Protein AF-A0A1W9R4V8-F1 (afdb_monomer_lite)

pLDDT: mean 76.92, std 10.54, range [55.56, 92.88]

Sequence (60 aa):
MKKITILILFLQLFLFSTKGQVKIDSAVNFIAPTPYGDTIDLYSYLDDGKYVLIEFFRTT

Secondary structure (DSSP, 8-state):
-HHHHHHHHHHHHHH---TT---GGGSPP-EEE-TTS-EEEHHHHHHTT-----------

Structure (mmCIF, N/CA/C/O backbone):
data_AF-A0A1W9R4V8-F1
#
_entry.id   AF-A0A1W9R4V8-F1
#
loop_
_atom_site.group_PDB
_atom_site.id
_atom_site.type_symbol
_atom_site.label_atom_id
_atom_site.label_alt_id
_atom_site.label_comp_id
_atom_site.label_asym_id
_atom_site.label_entity_id
_atom_site.label_seq_id
_atom_site.pdbx_PDB_ins_code
_atom_site.Cartn_x
_atom_site.Cartn_y
_atom_site.Cartn_z
_atom_site.occupancy
_atom_site.B_iso_or_equiv
_atom_site.auth_seq_id
_atom_site.auth_comp_id
_atom_site.auth_asym_id
_atom_site.auth_atom_id
_atom_site.pdbx_PDB_model_num
ATOM 1 N N . MET A 1 1 ? -16.651 -13.728 40.756 1.00 56.44 1 MET A N 1
ATOM 2 C CA . MET A 1 1 ? -16.264 -12.449 40.112 1.00 56.44 1 MET A CA 1
ATOM 3 C C . MET A 1 1 ? -15.343 -12.631 38.901 1.00 56.44 1 MET A C 1
ATOM 5 O O . MET A 1 1 ? -15.627 -12.030 37.881 1.00 56.44 1 MET A O 1
ATOM 9 N N . LYS A 1 2 ? -14.334 -13.521 38.939 1.00 62.75 2 LYS A N 1
ATOM 10 C CA . LYS A 1 2 ? -13.400 -13.778 37.811 1.00 62.75 2 LYS A CA 1
ATOM 11 C C . LYS A 1 2 ? -14.066 -14.068 36.447 1.00 62.75 2 LYS A C 1
ATOM 13 O O . LYS A 1 2 ? -13.574 -13.623 35.420 1.00 62.75 2 LYS A O 1
ATOM 18 N N . LYS A 1 3 ? -15.208 -14.771 36.438 1.00 71.19 3 LYS A N 1
ATOM 19 C CA . LYS A 1 3 ? -15.957 -15.114 35.210 1.00 71.19 3 LYS A CA 1
ATOM 20 C C . LYS A 1 3 ? -16.561 -13.890 34.500 1.00 71.19 3 LYS A C 1
ATOM 22 O O . LYS A 1 3 ? -16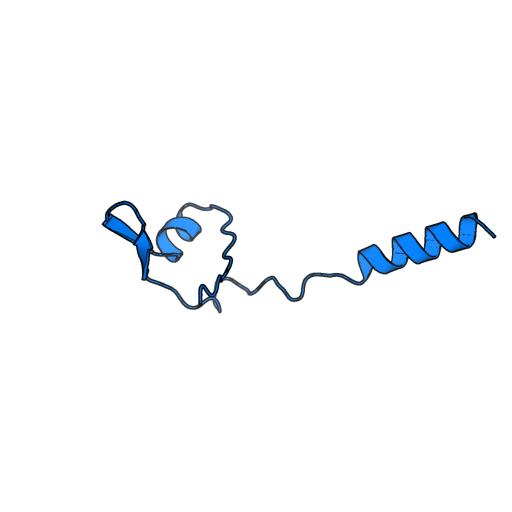.615 -13.864 33.280 1.00 71.19 3 LYS A O 1
ATOM 27 N N . ILE A 1 4 ? -16.972 -12.873 35.262 1.00 81.31 4 ILE A N 1
ATOM 28 C CA . ILE A 1 4 ? -17.545 -11.631 34.717 1.00 81.31 4 ILE A CA 1
ATOM 29 C C . ILE A 1 4 ? -16.434 -10.774 34.104 1.00 81.31 4 ILE A C 1
ATOM 31 O O . ILE A 1 4 ? -16.603 -10.220 33.026 1.00 81.31 4 ILE A O 1
ATOM 35 N N . THR A 1 5 ? -15.265 -10.736 34.744 1.00 78.88 5 THR A N 1
ATOM 36 C CA . THR A 1 5 ? -14.097 -10.001 34.245 1.00 78.88 5 THR A CA 1
ATOM 37 C C . THR A 1 5 ? -13.623 -10.523 32.886 1.00 78.88 5 THR A C 1
ATOM 39 O O . THR A 1 5 ? -13.318 -9.731 32.002 1.00 78.88 5 THR A O 1
ATOM 42 N N . ILE A 1 6 ? -13.623 -11.846 32.688 1.00 82.62 6 ILE A N 1
ATOM 43 C CA . ILE A 1 6 ? -13.243 -12.468 31.409 1.00 82.62 6 ILE A CA 1
ATOM 44 C C . ILE A 1 6 ? -14.255 -12.130 30.307 1.00 82.62 6 ILE A C 1
ATOM 46 O O . ILE A 1 6 ? -13.855 -11.823 29.188 1.00 82.62 6 ILE A O 1
ATOM 50 N N . LEU A 1 7 ? -15.553 -12.126 30.625 1.00 83.56 7 LEU A N 1
ATOM 51 C CA . LEU A 1 7 ? -16.603 -11.773 29.667 1.00 83.56 7 LEU A CA 1
ATOM 52 C C . LEU A 1 7 ? -16.493 -10.311 29.209 1.00 83.56 7 LEU A C 1
ATOM 54 O O . LEU A 1 7 ? -16.618 -10.029 28.021 1.00 83.56 7 LEU A O 1
ATOM 58 N N . ILE A 1 8 ? -16.212 -9.395 30.140 1.00 83.38 8 ILE A N 1
ATOM 59 C CA . ILE A 1 8 ? -16.016 -7.971 29.835 1.00 83.38 8 ILE A CA 1
ATOM 60 C C . ILE A 1 8 ? -14.784 -7.774 28.943 1.00 83.38 8 ILE A C 1
ATOM 62 O O . ILE A 1 8 ? -14.853 -7.026 27.971 1.00 83.38 8 ILE A O 1
ATOM 66 N N . LEU A 1 9 ? -13.683 -8.480 29.223 1.00 79.94 9 LEU A N 1
ATOM 67 C CA . LEU A 1 9 ? -12.469 -8.413 28.406 1.00 79.94 9 LEU A CA 1
ATOM 68 C C . LEU A 1 9 ? -12.715 -8.929 26.979 1.00 79.94 9 LEU A C 1
ATOM 70 O O . LEU A 1 9 ? -12.271 -8.317 26.012 1.00 79.94 9 LEU A O 1
ATOM 74 N N . PHE A 1 10 ? -13.471 -10.019 26.839 1.00 78.62 10 PHE A N 1
ATOM 75 C CA . PHE A 1 10 ? -13.828 -10.570 25.533 1.00 78.62 10 PHE A CA 1
ATOM 76 C C . PHE A 1 10 ? -14.719 -9.604 24.740 1.00 78.62 10 PHE A C 1
ATOM 78 O O . PHE A 1 10 ? -14.510 -9.409 23.547 1.00 78.62 10 PHE A O 1
ATOM 85 N N . LEU A 1 11 ? -15.663 -8.930 25.407 1.00 77.88 11 LEU A N 1
ATOM 86 C CA . LEU A 1 11 ? -16.561 -7.961 24.776 1.00 77.88 11 LEU A CA 1
ATOM 87 C C . LEU A 1 11 ? -15.818 -6.719 24.258 1.00 77.88 11 LEU A C 1
ATOM 89 O O . LEU A 1 11 ? -16.181 -6.181 23.215 1.00 77.88 11 LEU A O 1
ATOM 93 N N . GLN A 1 12 ? -14.750 -6.291 24.938 1.00 74.00 12 GLN A N 1
ATOM 94 C CA . GLN A 1 12 ? -13.913 -5.183 24.471 1.00 74.00 12 GLN A CA 1
ATOM 95 C C . GLN A 1 12 ? -13.173 -5.519 23.172 1.00 74.00 12 GLN A C 1
ATOM 97 O O . GLN A 1 12 ? -13.070 -4.652 22.312 1.00 74.00 12 GLN A O 1
ATOM 102 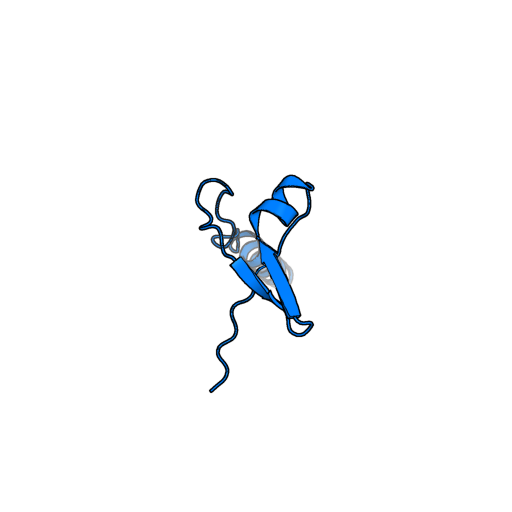N N . LEU A 1 13 ? -12.745 -6.770 22.970 1.00 67.62 13 LEU A N 1
ATOM 103 C CA . LEU A 1 13 ? -12.071 -7.197 21.736 1.00 67.62 13 LEU A CA 1
ATOM 104 C C . LEU A 1 13 ? -12.995 -7.162 20.504 1.00 67.62 13 LEU A C 1
ATOM 106 O O . LEU A 1 13 ? -12.527 -6.870 19.407 1.00 67.62 13 LEU A O 1
ATOM 110 N N . PHE A 1 14 ? -14.303 -7.386 20.672 1.00 63.41 14 PHE A N 1
ATOM 111 C CA . PHE A 1 14 ? -15.279 -7.302 19.573 1.00 63.41 14 PHE A CA 1
ATOM 112 C C . PHE A 1 14 ? -15.657 -5.868 19.185 1.00 63.41 14 PHE A C 1
ATOM 114 O O . PHE A 1 14 ? -16.093 -5.631 18.060 1.00 63.41 14 PHE A O 1
ATOM 121 N N . LEU A 1 15 ? -15.490 -4.900 20.091 1.00 61.88 15 LEU A N 1
ATOM 122 C CA . LEU A 1 15 ? -15.838 -3.499 19.835 1.00 61.88 15 LEU A CA 1
ATOM 123 C C . LEU A 1 15 ? -14.773 -2.752 19.015 1.00 61.88 15 LEU A C 1
ATOM 125 O O . LEU A 1 15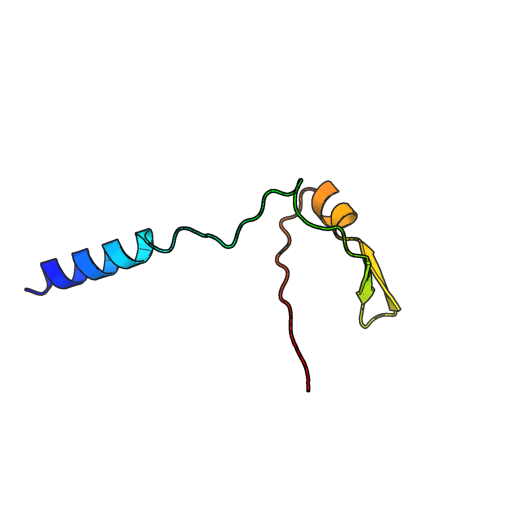 ? -15.060 -1.683 18.481 1.00 61.88 15 LEU A O 1
ATOM 129 N N . PHE A 1 16 ? -13.583 -3.330 18.825 1.00 58.88 16 PHE A N 1
ATOM 130 C CA . PHE A 1 16 ? -12.545 -2.806 17.928 1.00 58.88 16 PHE A CA 1
ATOM 131 C C . PHE A 1 16 ? -12.727 -3.260 16.470 1.00 58.88 16 PHE A C 1
ATOM 133 O O . PHE A 1 16 ? -11.750 -3.524 15.770 1.00 58.88 16 PHE A O 1
ATOM 140 N N . SER A 1 17 ? -13.969 -3.335 15.981 1.00 55.56 17 SER A N 1
ATOM 141 C CA . SER A 1 17 ? -14.249 -3.537 14.555 1.00 55.56 17 SER A CA 1
ATOM 142 C C . SER A 1 17 ? -13.808 -2.301 13.753 1.00 55.56 17 SER A C 1
ATOM 144 O O . SER A 1 17 ? -14.536 -1.332 13.555 1.00 55.56 17 SER A O 1
ATOM 146 N N . THR A 1 18 ? -12.522 -2.311 13.408 1.00 57.47 18 THR A N 1
ATOM 147 C CA . THR A 1 18 ? -11.900 -1.873 12.154 1.00 57.47 18 THR A CA 1
ATOM 148 C C . THR A 1 18 ? -12.597 -0.735 11.402 1.00 57.47 18 THR A C 1
ATOM 150 O O . THR A 1 18 ? -13.109 -0.924 10.303 1.00 57.47 18 THR A O 1
ATOM 153 N N . LYS A 1 19 ? -12.479 0.496 11.911 1.00 56.53 19 LYS A N 1
ATOM 154 C CA . LYS A 1 19 ? -12.615 1.711 11.080 1.00 56.53 19 LYS A CA 1
ATOM 155 C C . LYS A 1 19 ? -11.387 1.989 10.191 1.00 56.53 19 LYS A C 1
ATOM 157 O O . LYS A 1 19 ? -11.322 3.031 9.556 1.00 56.53 19 LYS A O 1
ATOM 162 N N . GLY A 1 20 ? -10.405 1.083 10.173 1.00 58.28 20 GLY A N 1
ATOM 163 C CA . GLY A 1 20 ? -9.160 1.227 9.410 1.00 58.28 20 GLY A CA 1
ATOM 164 C C . GLY A 1 20 ? -9.181 0.612 8.009 1.00 58.28 20 GLY A C 1
ATOM 165 O O . GLY A 1 20 ? -8.200 0.751 7.291 1.00 58.28 20 GLY A O 1
ATOM 166 N N . GLN A 1 21 ? -10.254 -0.080 7.615 1.00 60.00 21 GLN A N 1
ATOM 167 C CA . GLN A 1 21 ? -10.365 -0.643 6.268 1.00 60.00 21 GLN A CA 1
ATOM 168 C C . GLN A 1 21 ? -11.200 0.288 5.394 1.00 60.00 21 GLN A C 1
ATOM 170 O O . GLN A 1 21 ? -12.390 0.490 5.630 1.00 60.00 21 GLN A O 1
ATOM 175 N N . VAL A 1 22 ? -10.547 0.871 4.397 1.00 64.94 22 VAL A N 1
ATOM 176 C CA . VAL A 1 22 ? -11.168 1.698 3.364 1.00 64.94 22 VAL A CA 1
ATOM 177 C C . VAL A 1 22 ? -11.389 0.808 2.143 1.00 64.94 22 VAL A C 1
ATOM 179 O O . VAL A 1 22 ? -10.554 -0.047 1.843 1.00 64.94 22 VAL A O 1
ATOM 182 N N . LYS A 1 23 ? -12.529 0.952 1.459 1.00 68.06 23 LYS A N 1
ATOM 183 C CA . LYS A 1 23 ? -12.763 0.201 0.221 1.00 68.06 23 LYS A CA 1
ATOM 184 C C . LYS A 1 23 ? -11.759 0.648 -0.842 1.00 68.06 23 LYS A C 1
ATOM 186 O O . LYS A 1 23 ? -11.440 1.831 -0.939 1.00 68.06 23 LYS A O 1
ATOM 191 N N . ILE A 1 24 ? -11.290 -0.302 -1.645 1.00 65.19 24 ILE A N 1
ATOM 192 C CA . ILE A 1 24 ? -10.250 -0.081 -2.656 1.00 65.19 24 ILE A CA 1
ATOM 193 C C . ILE A 1 24 ? -10.600 1.018 -3.673 1.00 65.19 24 ILE A C 1
ATOM 195 O O . ILE A 1 24 ? -9.725 1.760 -4.091 1.00 65.19 24 ILE A O 1
ATOM 199 N N . ASP A 1 25 ? -11.886 1.187 -3.987 1.00 68.81 25 ASP A N 1
ATOM 200 C CA . ASP A 1 25 ? -12.423 2.228 -4.875 1.00 68.81 25 ASP A CA 1
ATOM 201 C C . ASP A 1 25 ? -12.296 3.658 -4.318 1.00 68.81 25 ASP A C 1
ATOM 203 O O . ASP A 1 25 ? -12.459 4.631 -5.051 1.00 68.81 25 ASP A O 1
ATOM 207 N N . SER A 1 26 ? -11.991 3.788 -3.027 1.00 69.12 26 SER A N 1
ATOM 208 C CA . SER A 1 26 ? -11.801 5.063 -2.332 1.00 6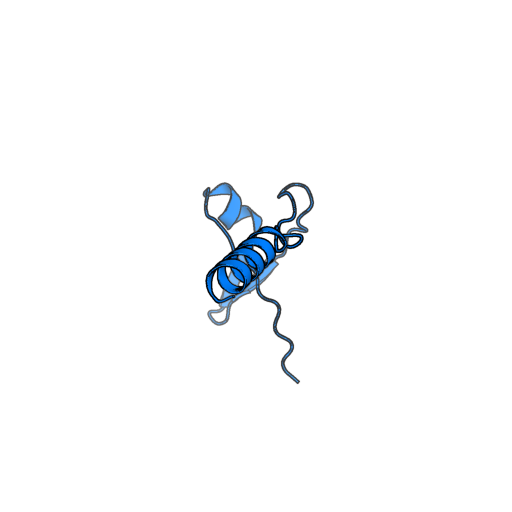9.12 26 SER A CA 1
ATOM 209 C C . SER A 1 26 ? -10.366 5.297 -1.854 1.00 69.12 26 SER A C 1
ATOM 211 O O . SER A 1 26 ? -10.067 6.374 -1.333 1.00 69.12 26 SER A O 1
ATOM 213 N N . ALA A 1 27 ? -9.464 4.328 -2.040 1.00 70.19 27 ALA A N 1
ATOM 214 C CA . ALA A 1 27 ? -8.046 4.529 -1.778 1.00 70.19 27 ALA A CA 1
ATOM 215 C C . ALA A 1 27 ? -7.456 5.432 -2.871 1.00 70.19 27 ALA A C 1
ATOM 217 O O . ALA A 1 27 ? -7.625 5.174 -4.055 1.00 70.19 27 ALA A O 1
ATOM 218 N N . VAL A 1 28 ? -6.768 6.509 -2.491 1.00 76.12 28 VAL A N 1
ATOM 219 C CA . VAL A 1 28 ? -6.057 7.348 -3.465 1.00 76.12 28 VAL A CA 1
ATOM 220 C C . VAL A 1 28 ? -4.825 6.584 -3.934 1.00 76.12 28 VAL A C 1
ATOM 222 O O . VAL A 1 28 ? -4.010 6.176 -3.104 1.00 76.12 28 VAL A O 1
ATOM 225 N N . ASN A 1 29 ? -4.679 6.399 -5.249 1.00 80.81 29 ASN A N 1
ATOM 226 C CA . ASN A 1 29 ? -3.461 5.804 -5.781 1.00 80.81 29 ASN A CA 1
ATOM 227 C C . ASN A 1 29 ? -2.251 6.684 -5.441 1.00 80.81 29 ASN A C 1
ATOM 229 O O . ASN A 1 29 ? -2.312 7.909 -5.579 1.00 80.81 29 ASN A O 1
ATOM 233 N N . PHE A 1 30 ? -1.145 6.066 -5.038 1.00 81.38 30 PHE A N 1
ATOM 234 C CA . PHE A 1 30 ? 0.116 6.762 -4.838 1.00 81.38 30 PHE A CA 1
ATOM 235 C C . PHE A 1 30 ? 1.232 6.091 -5.622 1.00 81.38 30 PHE A C 1
ATOM 237 O O . PHE A 1 30 ? 1.289 4.870 -5.764 1.00 81.38 30 PHE A O 1
ATOM 244 N N . ILE A 1 31 ? 2.141 6.941 -6.082 1.00 90.38 31 ILE A N 1
ATOM 245 C CA . ILE A 1 31 ? 3.377 6.559 -6.740 1.00 90.38 31 ILE A CA 1
ATOM 246 C C . ILE A 1 31 ? 4.500 7.035 -5.822 1.00 90.38 31 ILE A C 1
ATOM 248 O O . ILE A 1 31 ? 4.618 8.236 -5.569 1.00 90.38 31 ILE A O 1
ATOM 252 N N . ALA A 1 32 ? 5.279 6.104 -5.275 1.00 86.50 32 ALA A N 1
ATOM 253 C CA . ALA A 1 32 ? 6.322 6.407 -4.297 1.00 86.50 32 ALA A CA 1
ATOM 254 C C . ALA A 1 32 ? 7.670 5.783 -4.692 1.00 86.50 32 ALA A C 1
ATOM 256 O O . ALA A 1 32 ? 7.706 4.616 -5.091 1.00 86.50 32 ALA A O 1
ATOM 257 N N . PRO A 1 33 ? 8.788 6.522 -4.566 1.00 91.88 33 PRO A N 1
ATOM 258 C CA . PRO A 1 33 ? 10.113 5.953 -4.755 1.00 91.88 33 PRO A CA 1
ATOM 259 C C . PRO A 1 33 ? 10.464 5.022 -3.592 1.00 91.88 33 PRO A C 1
ATOM 261 O O . PRO A 1 33 ? 10.173 5.296 -2.427 1.00 91.88 33 PRO A O 1
ATOM 264 N N . THR A 1 34 ? 11.131 3.925 -3.915 1.00 86.69 34 THR A N 1
ATOM 265 C CA . THR A 1 34 ? 11.699 2.998 -2.938 1.00 86.69 34 THR A CA 1
ATOM 266 C C . THR A 1 34 ? 13.112 3.432 -2.540 1.00 86.69 34 THR A C 1
ATOM 268 O O . THR A 1 34 ? 13.773 4.157 -3.289 1.00 86.69 34 THR A O 1
ATOM 271 N N . PRO A 1 35 ? 13.646 2.925 -1.415 1.00 88.38 35 PRO A N 1
ATOM 272 C CA . PRO A 1 35 ? 15.050 3.127 -1.050 1.00 88.38 35 PRO A CA 1
ATOM 273 C C . PRO A 1 35 ? 16.066 2.583 -2.071 1.00 88.38 35 PRO A C 1
ATOM 275 O O . PRO A 1 35 ? 17.243 2.921 -1.988 1.00 88.38 35 PRO A O 1
ATOM 278 N N . TYR A 1 36 ? 15.630 1.741 -3.014 1.00 92.88 36 TYR A N 1
ATOM 279 C CA . TYR A 1 36 ? 16.484 1.084 -4.006 1.00 92.88 36 TYR A CA 1
ATOM 280 C C . TYR A 1 36 ? 16.476 1.780 -5.376 1.00 92.88 36 TYR A C 1
ATOM 282 O O . TYR A 1 36 ? 17.173 1.340 -6.284 1.00 92.88 36 TYR A O 1
ATOM 290 N N . GLY A 1 37 ? 15.726 2.878 -5.525 1.00 89.69 37 GLY A N 1
ATOM 291 C CA . GLY A 1 37 ? 15.640 3.648 -6.771 1.00 89.69 37 GLY A CA 1
ATOM 292 C C . GLY A 1 37 ? 14.503 3.230 -7.707 1.00 89.69 37 GLY A C 1
ATOM 293 O O . GLY A 1 37 ? 14.220 3.948 -8.664 1.00 89.69 37 GLY A O 1
ATOM 294 N N . ASP A 1 38 ? 13.803 2.135 -7.408 1.00 91.00 38 ASP A N 1
ATOM 295 C CA . ASP A 1 38 ? 12.576 1.751 -8.110 1.00 91.00 38 ASP A CA 1
ATOM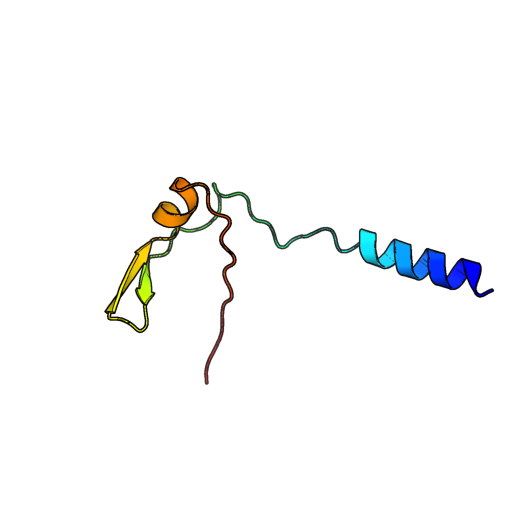 296 C C . ASP A 1 38 ? 11.384 2.593 -7.647 1.00 91.00 38 ASP A C 1
ATOM 298 O O . ASP A 1 38 ? 11.417 3.204 -6.577 1.00 91.00 38 ASP A O 1
ATOM 302 N N . THR A 1 39 ? 10.301 2.589 -8.423 1.00 92.75 39 THR A N 1
ATOM 303 C CA . THR A 1 39 ? 9.039 3.250 -8.067 1.00 92.75 39 THR A CA 1
ATOM 304 C C . THR A 1 39 ? 7.945 2.213 -7.838 1.00 92.75 39 THR A C 1
ATOM 306 O O . THR A 1 39 ? 7.793 1.288 -8.631 1.00 92.75 39 THR A O 1
ATOM 309 N N . ILE A 1 40 ? 7.174 2.379 -6.765 1.00 88.50 40 ILE A N 1
ATOM 310 C CA . ILE A 1 40 ? 5.994 1.569 -6.454 1.00 88.50 40 ILE A CA 1
ATOM 311 C C . ILE A 1 40 ? 4.736 2.346 -6.830 1.00 88.50 40 ILE A C 1
ATOM 313 O O . ILE A 1 40 ? 4.579 3.499 -6.431 1.00 88.50 40 ILE A O 1
ATOM 317 N N . ASP A 1 41 ? 3.841 1.675 -7.547 1.00 90.38 41 ASP A N 1
ATOM 318 C CA . ASP A 1 41 ? 2.457 2.075 -7.795 1.00 90.38 41 ASP A CA 1
ATOM 319 C C . ASP A 1 41 ? 1.530 1.159 -6.985 1.00 90.38 41 ASP A C 1
ATOM 321 O O . ASP A 1 41 ? 1.572 -0.060 -7.155 1.00 90.38 41 ASP A O 1
ATOM 325 N N . LEU A 1 42 ? 0.712 1.725 -6.093 1.00 83.00 42 LEU A N 1
ATOM 326 C CA . LEU A 1 42 ? -0.151 0.949 -5.196 1.00 83.00 42 LEU A CA 1
ATOM 327 C C . LEU A 1 42 ? -1.082 0.005 -5.969 1.00 83.00 42 LEU A C 1
ATOM 329 O O . LEU A 1 42 ? -1.260 -1.146 -5.563 1.00 83.00 42 LEU A O 1
ATOM 333 N N . TYR A 1 43 ? -1.674 0.473 -7.067 1.00 86.19 43 TYR A N 1
ATOM 334 C CA . TYR A 1 43 ? -2.657 -0.315 -7.812 1.00 86.19 43 TYR A CA 1
ATOM 335 C C . TYR A 1 43 ? -2.033 -1.527 -8.490 1.00 86.19 43 TYR A C 1
ATOM 33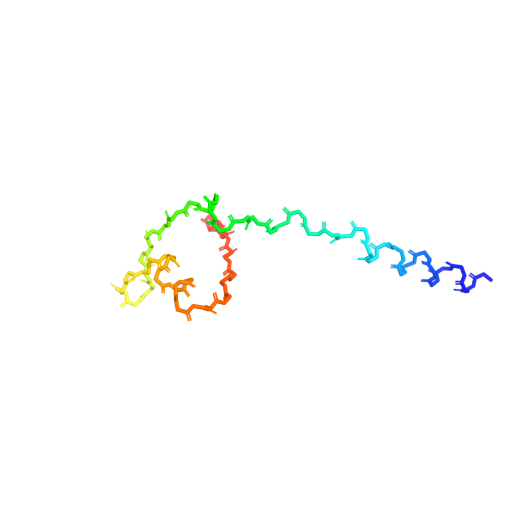7 O O . TYR A 1 43 ? -2.621 -2.601 -8.432 1.00 86.19 43 TYR A O 1
ATOM 345 N N . SER A 1 44 ? -0.793 -1.418 -8.966 1.00 86.56 44 SER A N 1
ATOM 346 C CA . SER A 1 44 ? -0.051 -2.568 -9.497 1.00 86.56 44 SER A CA 1
ATOM 347 C C . SER A 1 44 ? 0.075 -3.720 -8.480 1.00 86.56 44 SER A C 1
ATOM 349 O O . SER A 1 44 ? 0.002 -4.888 -8.850 1.00 86.56 44 SER A O 1
ATOM 351 N N . TYR A 1 45 ? 0.213 -3.426 -7.180 1.00 81.88 45 TYR A N 1
ATOM 352 C CA . TYR A 1 45 ? 0.270 -4.466 -6.139 1.00 81.88 45 TYR A CA 1
ATOM 353 C C . TYR A 1 45 ? -1.107 -5.026 -5.772 1.00 81.88 45 TYR A C 1
ATOM 355 O O . TYR A 1 45 ? -1.210 -6.191 -5.384 1.00 81.88 45 TYR A O 1
ATOM 363 N N . LEU A 1 46 ? -2.155 -4.210 -5.862 1.00 80.75 46 LEU A N 1
ATOM 364 C CA . LEU A 1 46 ? -3.521 -4.629 -5.558 1.00 80.75 46 LEU A CA 1
ATOM 365 C C . LEU A 1 46 ? -4.135 -5.456 -6.697 1.00 80.75 46 LEU A C 1
ATOM 367 O O . LEU A 1 46 ? -4.804 -6.451 -6.420 1.00 80.75 46 LEU A O 1
ATOM 371 N N . ASP A 1 47 ? -3.857 -5.096 -7.951 1.00 84.19 47 ASP A N 1
ATOM 372 C CA . ASP A 1 47 ? -4.301 -5.816 -9.153 1.00 84.19 47 ASP A CA 1
ATOM 373 C C . ASP A 1 47 ? -3.690 -7.224 -9.238 1.00 84.19 47 ASP A C 1
ATOM 375 O O . ASP A 1 47 ? -4.333 -8.163 -9.705 1.00 84.19 47 ASP A O 1
ATOM 379 N N . ASP A 1 48 ? -2.495 -7.407 -8.670 1.00 84.62 48 ASP A N 1
ATOM 380 C CA . ASP A 1 48 ? -1.855 -8.710 -8.449 1.00 84.62 48 ASP A CA 1
ATOM 381 C C . ASP A 1 48 ? -2.590 -9.599 -7.414 1.00 84.62 48 ASP A C 1
ATOM 383 O O . ASP A 1 48 ? -2.153 -10.717 -7.123 1.00 84.62 48 ASP A O 1
ATOM 387 N N . GLY A 1 49 ? -3.677 -9.114 -6.802 1.00 79.50 49 GLY A N 1
ATOM 388 C CA . GLY A 1 49 ? -4.454 -9.828 -5.786 1.00 79.50 49 GLY A CA 1
ATOM 389 C C . GLY A 1 49 ? -3.786 -9.886 -4.410 1.00 79.50 49 GLY A C 1
ATOM 390 O O . GLY A 1 49 ? -4.137 -10.736 -3.586 1.00 79.50 49 GLY A O 1
ATOM 391 N N . LYS A 1 50 ? -2.802 -9.017 -4.142 1.00 76.44 50 LYS A N 1
ATOM 392 C CA . LYS A 1 50 ? -2.073 -8.990 -2.866 1.00 76.44 50 LYS A CA 1
ATOM 393 C C . LYS A 1 50 ? -2.789 -8.102 -1.850 1.00 76.44 50 LYS A C 1
ATOM 395 O O . LYS A 1 50 ? -3.335 -7.053 -2.177 1.00 76.44 50 LYS A O 1
ATOM 400 N N . TYR A 1 51 ? -2.721 -8.497 -0.580 1.00 76.88 51 TYR A N 1
ATOM 401 C CA . TYR A 1 51 ? -3.094 -7.620 0.527 1.00 76.88 51 TYR A CA 1
ATOM 402 C C . TYR A 1 51 ? -1.957 -6.636 0.801 1.00 76.88 51 TYR A C 1
ATOM 404 O O . TYR A 1 51 ? -0.810 -7.051 0.976 1.00 76.88 51 TYR A O 1
ATOM 412 N N . VAL A 1 52 ? -2.278 -5.345 0.867 1.00 76.25 52 VAL A N 1
ATOM 413 C CA . VAL A 1 52 ? -1.300 -4.277 1.107 1.00 76.25 52 VAL A CA 1
ATOM 414 C C . VAL A 1 52 ? -1.605 -3.596 2.441 1.00 76.25 52 VAL A C 1
ATOM 416 O O . VAL A 1 52 ? -2.726 -3.149 2.675 1.00 76.25 52 VAL A O 1
ATOM 419 N N . LEU A 1 53 ? -0.598 -3.515 3.315 1.00 80.56 53 LEU A N 1
ATOM 420 C CA . LEU A 1 53 ? -0.618 -2.717 4.541 1.00 80.56 53 LEU A CA 1
ATOM 421 C C . LEU A 1 53 ? 0.222 -1.459 4.306 1.00 80.56 53 LEU A C 1
ATOM 423 O O . LEU A 1 53 ? 1.386 -1.563 3.925 1.00 80.56 53 LEU A O 1
ATOM 427 N N . ILE A 1 54 ? -0.364 -0.284 4.532 1.00 77.94 54 ILE A N 1
ATOM 428 C CA . ILE A 1 54 ? 0.313 1.006 4.367 1.00 77.94 54 ILE A CA 1
ATOM 429 C C . ILE A 1 54 ? 0.466 1.642 5.744 1.00 77.94 54 ILE A C 1
ATOM 431 O O . ILE A 1 54 ? -0.525 1.869 6.438 1.00 77.94 54 ILE A O 1
ATOM 435 N N . GLU A 1 55 ? 1.700 1.965 6.115 1.00 81.25 55 GLU A N 1
ATOM 436 C CA . GLU A 1 55 ? 2.020 2.675 7.350 1.00 81.25 55 GLU A CA 1
ATOM 437 C C . GLU A 1 55 ? 2.699 4.007 7.020 1.00 81.25 55 GLU A C 1
ATOM 439 O O . GLU A 1 55 ? 3.683 4.059 6.281 1.00 81.25 55 GLU A O 1
ATOM 444 N N . PHE A 1 56 ? 2.162 5.101 7.562 1.00 78.50 56 PHE A N 1
ATOM 445 C CA . PHE A 1 56 ? 2.721 6.437 7.377 1.00 78.50 56 PHE A CA 1
ATOM 446 C C . PHE A 1 56 ? 3.594 6.799 8.574 1.00 78.50 56 PHE A C 1
ATOM 448 O O . PHE A 1 56 ? 3.102 6.957 9.692 1.00 78.50 56 PHE A O 1
ATOM 455 N N . PHE A 1 57 ? 4.887 6.982 8.323 1.00 81.69 57 PHE A N 1
ATOM 456 C CA . PHE A 1 57 ? 5.845 7.437 9.322 1.00 81.69 57 PHE A CA 1
ATOM 457 C C . PHE A 1 57 ? 6.237 8.883 9.051 1.00 81.69 57 PHE A C 1
ATOM 459 O O . PHE A 1 57 ? 6.548 9.260 7.922 1.00 81.69 57 PHE A O 1
ATOM 466 N N . ARG A 1 58 ? 6.260 9.697 10.105 1.00 86.25 58 ARG A N 1
ATOM 467 C CA . ARG A 1 58 ? 6.855 11.031 10.068 1.00 86.25 58 ARG A CA 1
ATOM 468 C C . ARG A 1 58 ? 8.202 10.972 10.772 1.00 86.25 58 ARG A C 1
ATOM 470 O O . ARG A 1 58 ? 8.245 10.767 11.980 1.00 86.25 58 ARG A O 1
ATOM 477 N N . THR A 1 59 ? 9.278 11.186 10.029 1.00 82.69 59 THR A N 1
ATOM 478 C CA . THR A 1 59 ? 10.614 11.401 10.593 1.00 82.69 59 THR A CA 1
ATOM 479 C C . THR A 1 59 ? 10.853 12.907 10.705 1.00 82.69 59 THR A C 1
ATOM 481 O O . THR A 1 59 ? 10.744 13.616 9.704 1.00 82.69 59 THR A O 1
ATOM 484 N N . THR A 1 60 ? 11.099 13.402 11.918 1.00 66.25 60 THR A N 1
ATOM 485 C CA . THR A 1 60 ? 11.618 14.761 12.179 1.00 66.25 60 THR A CA 1
ATOM 486 C C . THR A 1 60 ? 13.128 14.765 12.217 1.00 66.25 60 THR A C 1
ATOM 488 O O . THR A 1 60 ? 13.677 13.777 12.753 1.00 66.25 60 THR A O 1
#

Foldseek 3Di:
DVVVVVVVVVVVVVVPPDPPDDPPVPDDWDWAADPVRDIDTPVVCVVVVDDDDDDDDDDD

Radius of gyration: 18.83 Å; chains: 1; bounding box: 34×30×50 Å